Protein AF-A0A2V1BYH3-F1 (afdb_monomer)

Sequence (68 aa):
MEVGDEVVILFGGVTPFVLRPVPLRDDKYKGQRSYQLVGECYVHGIMKGEAVEAWQKSGNDSVVYKLV

Structure (mmCIF, N/CA/C/O backbone):
data_AF-A0A2V1BYH3-F1
#
_entry.id   AF-A0A2V1BYH3-F1
#
loop_
_atom_site.group_PDB
_atom_site.id
_atom_site.type_symbol
_atom_site.label_atom_id
_atom_site.label_alt_id
_atom_site.label_comp_id
_atom_site.label_asym_id
_atom_site.label_entity_id
_atom_site.label_seq_id
_atom_site.pdbx_PDB_ins_code
_atom_site.Cartn_x
_atom_site.Cartn_y
_atom_site.Cartn_z
_atom_site.occupancy
_atom_site.B_iso_or_equiv
_atom_site.auth_seq_id
_atom_site.auth_comp_id
_atom_site.auth_asym_id
_atom_site.auth_atom_id
_atom_site.pdbx_PDB_model_num
ATOM 1 N N . MET A 1 1 ? -8.235 -2.620 -12.604 1.00 79.56 1 MET A N 1
ATOM 2 C CA . MET A 1 1 ? -7.267 -3.283 -11.715 1.00 79.56 1 MET A CA 1
ATOM 3 C C . MET A 1 1 ? -6.888 -4.594 -12.368 1.00 79.56 1 MET A C 1
ATOM 5 O O . MET A 1 1 ? -7.777 -5.267 -12.883 1.00 79.56 1 MET A O 1
ATOM 9 N N . GLU A 1 2 ? -5.602 -4.901 -12.432 1.00 90.94 2 GLU A N 1
ATOM 10 C CA . GLU A 1 2 ? -5.081 -6.122 -13.050 1.00 90.94 2 GLU A CA 1
ATOM 11 C C . GLU A 1 2 ? -4.194 -6.900 -12.077 1.00 90.94 2 GLU A C 1
ATOM 13 O O . GLU A 1 2 ? -3.793 -6.393 -11.029 1.00 90.94 2 GLU A O 1
ATOM 18 N N . VAL A 1 3 ? -3.927 -8.164 -12.404 1.00 93.31 3 VAL A N 1
ATOM 19 C CA . VAL A 1 3 ? -3.074 -9.020 -11.575 1.00 93.31 3 VAL A CA 1
ATOM 20 C C . VAL A 1 3 ? -1.675 -8.406 -11.505 1.00 93.31 3 VAL A C 1
ATOM 22 O O . VAL A 1 3 ? -1.045 -8.198 -12.537 1.00 93.31 3 VAL A O 1
ATOM 25 N N . GLY A 1 4 ? -1.202 -8.140 -10.286 1.00 91.81 4 GLY A N 1
ATOM 26 C CA . GLY A 1 4 ? 0.092 -7.500 -10.026 1.00 91.81 4 GLY A CA 1
ATOM 27 C C . GLY A 1 4 ? 0.005 -6.035 -9.587 1.00 91.81 4 GLY A C 1
ATOM 28 O O . GLY A 1 4 ? 1.010 -5.502 -9.126 1.00 91.81 4 GLY A O 1
ATOM 29 N N . ASP A 1 5 ? -1.168 -5.398 -9.676 1.00 94.81 5 ASP A N 1
ATOM 30 C CA . ASP A 1 5 ? -1.401 -4.091 -9.052 1.00 94.81 5 ASP A CA 1
ATOM 31 C C . ASP A 1 5 ? -1.311 -4.203 -7.511 1.00 94.81 5 ASP A C 1
ATOM 33 O O . ASP A 1 5 ? -1.833 -5.145 -6.906 1.00 94.81 5 ASP A O 1
ATOM 37 N N . GLU A 1 6 ? -0.678 -3.223 -6.866 1.00 93.50 6 GLU A N 1
ATOM 38 C CA . GLU A 1 6 ? -0.483 -3.144 -5.415 1.00 93.50 6 GLU A CA 1
ATOM 39 C C . GLU A 1 6 ? -1.431 -2.104 -4.799 1.00 93.50 6 GLU A C 1
ATOM 41 O O . GLU A 1 6 ? -1.527 -0.975 -5.282 1.00 93.50 6 GLU A O 1
ATOM 46 N N . VAL A 1 7 ? -2.108 -2.459 -3.702 1.00 93.44 7 VAL A N 1
ATOM 47 C CA . VAL A 1 7 ? -2.872 -1.498 -2.890 1.00 93.44 7 VAL A CA 1
ATOM 48 C C . VAL A 1 7 ? -1.963 -0.933 -1.807 1.00 93.44 7 VAL A C 1
ATOM 50 O O . VAL A 1 7 ? -1.390 -1.688 -1.023 1.00 93.44 7 VAL A O 1
ATOM 53 N N . VAL A 1 8 ? -1.860 0.391 -1.733 1.00 92.88 8 VAL A N 1
ATOM 54 C CA . VAL A 1 8 ? -0.995 1.093 -0.779 1.00 92.88 8 VAL A CA 1
ATOM 55 C C . VAL A 1 8 ? -1.737 2.211 -0.059 1.00 92.88 8 VAL A C 1
ATOM 57 O O . VAL A 1 8 ? -2.703 2.782 -0.566 1.00 92.88 8 VAL A O 1
ATOM 60 N N . ILE A 1 9 ? -1.228 2.570 1.117 1.00 92.19 9 ILE A N 1
ATOM 61 C CA . ILE A 1 9 ? -1.605 3.796 1.817 1.00 92.19 9 ILE A CA 1
ATOM 62 C C . ILE A 1 9 ? -0.493 4.819 1.592 1.00 92.19 9 ILE A C 1
ATOM 64 O O . ILE A 1 9 ? 0.646 4.599 2.000 1.00 92.19 9 ILE A O 1
ATOM 68 N N . LEU A 1 10 ? -0.816 5.936 0.941 1.00 92.50 10 LEU A N 1
ATOM 69 C CA . LEU A 1 10 ? 0.093 7.075 0.816 1.00 92.50 10 LEU A CA 1
ATOM 70 C C . LEU A 1 10 ? -0.232 8.077 1.925 1.00 92.50 10 LEU A C 1
ATOM 72 O O . LEU A 1 10 ? -1.351 8.588 1.990 1.00 92.50 10 LEU A O 1
ATOM 76 N N . PHE A 1 11 ? 0.729 8.353 2.812 1.00 89.75 11 PHE A N 1
ATOM 77 C CA . PHE A 1 11 ? 0.517 9.304 3.905 1.00 89.75 11 PHE A CA 1
ATOM 78 C C . PHE A 1 11 ? 0.162 10.695 3.368 1.00 89.75 11 PHE A C 1
ATOM 80 O O . PHE A 1 11 ? 0.808 11.207 2.456 1.00 89.75 11 PHE A O 1
ATOM 87 N N . GLY A 1 12 ? -0.883 11.292 3.946 1.00 89.50 12 GLY A N 1
ATOM 88 C CA . GLY A 1 12 ? -1.509 12.522 3.453 1.00 89.50 12 GLY A CA 1
ATOM 89 C C . GLY A 1 12 ? -2.744 12.281 2.576 1.00 89.50 12 GLY A C 1
ATOM 90 O O . GLY A 1 12 ? -3.540 13.199 2.401 1.00 89.50 12 GLY A O 1
ATOM 91 N N . GLY A 1 13 ? -2.947 11.058 2.077 1.00 89.00 13 GLY A N 1
ATOM 92 C CA . GLY A 1 13 ? -4.193 10.637 1.442 1.00 89.00 13 GLY A CA 1
ATOM 93 C C . GLY A 1 13 ? -5.261 10.223 2.457 1.00 89.00 13 GLY A C 1
ATOM 94 O O . GLY A 1 13 ? -4.947 9.772 3.559 1.00 89.00 13 GLY A O 1
ATOM 95 N N . VAL A 1 14 ? -6.532 10.362 2.070 1.00 92.62 14 VAL A N 1
ATOM 96 C CA . VAL A 1 14 ? -7.699 9.949 2.880 1.00 92.62 14 VAL A CA 1
ATOM 97 C C . VAL A 1 14 ? -8.289 8.602 2.443 1.00 92.62 14 VAL A C 1
ATOM 99 O O . VAL A 1 14 ? -9.191 8.086 3.098 1.00 92.62 14 VAL A O 1
ATOM 102 N N . THR A 1 15 ? -7.781 8.023 1.352 1.00 93.75 15 THR A N 1
ATOM 103 C CA . THR A 1 15 ? -8.218 6.748 0.766 1.00 93.75 15 THR A CA 1
ATOM 104 C C . THR A 1 15 ? -7.010 5.883 0.365 1.00 93.75 15 THR A C 1
ATOM 106 O O . THR A 1 15 ? -5.903 6.406 0.200 1.00 93.75 15 THR A O 1
ATOM 109 N N . PRO A 1 16 ? -7.174 4.553 0.225 1.00 94.81 16 PRO A N 1
ATOM 110 C CA . PRO A 1 16 ? -6.161 3.685 -0.370 1.00 94.81 16 PRO A CA 1
ATOM 111 C C . PRO A 1 16 ? -5.964 3.960 -1.866 1.00 94.81 16 PRO A C 1
ATOM 113 O O . PRO A 1 16 ? -6.911 4.291 -2.583 1.00 94.81 16 PRO A O 1
ATOM 116 N N . PHE A 1 17 ? -4.749 3.730 -2.360 1.00 95.56 17 PHE A N 1
ATOM 117 C CA . PHE A 1 17 ? -4.380 3.903 -3.765 1.00 95.56 17 PHE A CA 1
ATOM 118 C C . PHE A 1 17 ? -3.955 2.585 -4.393 1.00 95.56 17 PHE A C 1
ATOM 120 O O . PHE A 1 17 ? -3.391 1.717 -3.730 1.00 95.56 17 PHE A O 1
ATOM 127 N N . VAL A 1 18 ? -4.165 2.473 -5.698 1.00 96.31 18 VAL A N 1
ATOM 128 C CA . VAL A 1 18 ? -3.621 1.399 -6.520 1.00 96.31 18 VAL A CA 1
ATOM 129 C C . VAL A 1 18 ? -2.379 1.911 -7.242 1.00 96.31 18 VAL A C 1
ATOM 131 O O . VAL A 1 18 ? -2.438 2.894 -7.99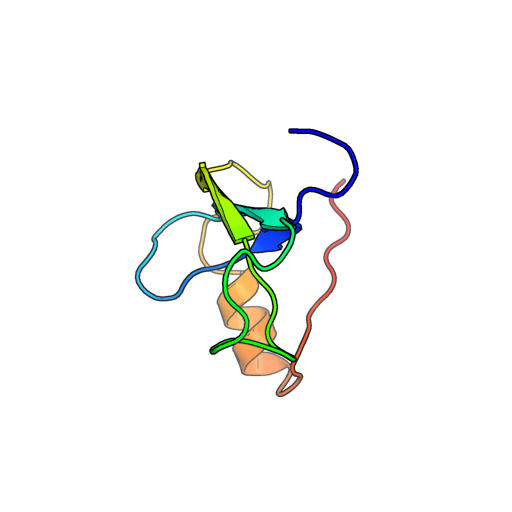1 1.00 96.31 18 VAL A O 1
ATOM 134 N N . LEU A 1 19 ? -1.257 1.228 -7.030 1.00 96.00 19 LEU A N 1
ATOM 135 C CA . LEU A 1 19 ? -0.010 1.429 -7.753 1.00 96.00 19 LEU A CA 1
ATOM 136 C C . LEU A 1 19 ? 0.277 0.236 -8.653 1.00 96.00 19 LEU A C 1
ATOM 138 O O . LEU A 1 19 ? 0.121 -0.915 -8.258 1.00 96.00 19 LEU A O 1
ATOM 142 N N . ARG A 1 20 ? 0.769 0.522 -9.852 1.00 95.25 20 ARG A N 1
ATOM 143 C CA . ARG A 1 20 ? 1.216 -0.495 -10.798 1.00 95.25 20 ARG A CA 1
ATOM 144 C C . ARG A 1 20 ? 2.733 -0.494 -10.892 1.00 95.25 20 ARG A C 1
ATOM 146 O O . ARG A 1 20 ? 3.281 0.538 -11.291 1.00 95.25 20 ARG A O 1
ATOM 153 N N . PRO A 1 21 ? 3.421 -1.598 -10.563 1.00 94.62 21 PRO A N 1
ATOM 154 C CA . PRO A 1 21 ? 4.852 -1.716 -10.809 1.00 94.62 21 PRO A CA 1
ATOM 155 C C . PRO A 1 21 ? 5.160 -1.502 -12.295 1.00 94.62 21 PRO A C 1
ATOM 157 O O . PRO A 1 21 ? 4.518 -2.092 -13.164 1.00 94.62 21 PRO A O 1
ATOM 160 N N . VAL A 1 22 ? 6.148 -0.664 -12.601 1.00 93.88 22 VAL A N 1
ATOM 161 C CA . VAL A 1 22 ? 6.602 -0.416 -13.977 1.00 93.88 22 VAL A CA 1
ATOM 162 C C . VAL A 1 22 ? 8.128 -0.476 -14.066 1.00 93.88 22 VAL A C 1
ATOM 164 O O . VAL A 1 22 ? 8.814 -0.215 -13.074 1.00 93.88 22 VAL A O 1
ATOM 167 N N . PRO A 1 23 ? 8.696 -0.802 -15.243 1.00 92.12 23 PRO A N 1
ATOM 168 C CA . PRO A 1 23 ? 10.138 -0.759 -15.436 1.00 92.12 23 PRO A CA 1
ATOM 169 C C . PRO A 1 23 ? 10.705 0.628 -15.129 1.00 92.12 23 PRO A C 1
ATOM 171 O O . PRO A 1 23 ? 10.149 1.648 -15.548 1.00 92.12 23 PRO A O 1
ATOM 174 N N . LEU A 1 24 ? 11.846 0.659 -14.438 1.00 91.31 24 LEU A N 1
ATOM 175 C CA . LEU A 1 24 ? 12.653 1.867 -14.311 1.00 91.31 24 LEU A CA 1
ATOM 176 C C . LEU A 1 24 ? 13.036 2.364 -15.706 1.00 91.31 24 LEU A C 1
ATOM 178 O O . LEU A 1 24 ? 13.598 1.621 -16.506 1.00 91.31 24 LEU A O 1
ATOM 182 N N . ARG A 1 25 ? 12.729 3.631 -15.987 1.00 84.50 25 ARG A N 1
ATOM 183 C CA . ARG A 1 25 ? 13.021 4.261 -17.283 1.00 84.50 25 ARG A CA 1
ATOM 184 C C . ARG A 1 25 ? 14.356 5.002 -17.315 1.00 84.50 25 ARG A C 1
ATOM 186 O O . ARG A 1 25 ? 14.767 5.440 -18.380 1.00 84.50 25 ARG A O 1
ATOM 193 N N . ASP A 1 26 ? 14.989 5.183 -16.158 1.00 86.81 26 ASP A N 1
ATOM 194 C CA . ASP A 1 26 ? 16.161 6.038 -15.993 1.00 86.81 26 ASP A CA 1
ATOM 195 C C . ASP A 1 26 ? 17.201 5.350 -15.100 1.00 86.81 26 ASP A C 1
ATOM 197 O O . ASP A 1 26 ? 16.914 4.984 -13.954 1.00 86.81 26 ASP A O 1
ATOM 201 N N . ASP A 1 27 ? 18.414 5.193 -15.633 1.00 85.69 27 ASP A N 1
ATOM 202 C CA . ASP A 1 27 ? 19.546 4.551 -14.962 1.00 85.69 27 ASP A CA 1
ATOM 203 C C . ASP A 1 27 ? 19.969 5.280 -13.681 1.00 85.69 27 ASP A C 1
ATOM 205 O O . ASP A 1 27 ? 20.547 4.662 -12.784 1.00 85.69 27 ASP A O 1
ATOM 209 N N . LYS A 1 28 ? 19.635 6.570 -13.527 1.00 89.44 28 LYS A N 1
ATOM 210 C CA . LYS A 1 28 ? 19.932 7.317 -12.294 1.00 89.44 28 LYS A CA 1
ATOM 211 C C . LYS A 1 28 ? 19.191 6.779 -11.067 1.00 89.44 28 LYS A C 1
ATOM 213 O O . LYS A 1 28 ? 19.604 7.037 -9.942 1.00 89.44 28 LYS A O 1
ATOM 218 N N . TYR A 1 29 ? 18.108 6.033 -11.278 1.00 85.62 29 TYR A N 1
ATOM 219 C CA . TYR A 1 29 ? 17.307 5.411 -10.224 1.00 85.62 29 TYR A CA 1
ATOM 220 C C . TYR A 1 29 ? 17.530 3.895 -10.142 1.00 85.62 29 TYR A C 1
ATOM 222 O O . TYR A 1 29 ? 16.709 3.173 -9.576 1.00 85.62 29 TYR A O 1
ATOM 230 N N . LYS A 1 30 ? 18.631 3.383 -10.708 1.00 86.06 30 LYS A N 1
ATOM 231 C CA . LYS A 1 30 ? 18.966 1.956 -10.679 1.00 86.06 30 LYS A CA 1
ATOM 232 C C . LYS A 1 30 ? 18.966 1.418 -9.242 1.00 86.06 30 LYS A C 1
ATOM 234 O O . LYS A 1 30 ? 19.597 1.983 -8.355 1.00 86.06 30 LYS A O 1
ATOM 239 N N . GLY A 1 31 ? 18.247 0.316 -9.028 1.00 85.69 31 GLY A N 1
ATOM 240 C CA . GLY A 1 31 ? 18.047 -0.293 -7.707 1.00 85.69 31 GLY A CA 1
ATOM 241 C C . GLY A 1 31 ? 16.802 0.195 -6.956 1.00 85.69 31 GLY A C 1
ATOM 242 O O . GLY A 1 31 ? 16.488 -0.352 -5.903 1.00 85.69 31 GLY A O 1
ATOM 243 N N . GLN A 1 32 ? 16.068 1.176 -7.490 1.00 89.81 32 GLN A N 1
ATOM 244 C CA . GLN A 1 32 ? 14.779 1.608 -6.944 1.00 89.81 32 GLN A CA 1
ATOM 245 C C . GLN A 1 32 ? 13.604 0.904 -7.639 1.00 89.81 32 GLN A C 1
ATOM 247 O O . GLN A 1 32 ? 13.756 0.246 -8.666 1.00 89.81 32 GLN A O 1
ATOM 252 N N . ARG A 1 33 ? 12.403 1.036 -7.075 1.00 90.19 33 ARG A N 1
ATOM 253 C CA . ARG A 1 33 ? 11.162 0.577 -7.712 1.00 90.19 33 ARG A CA 1
ATOM 254 C C . ARG A 1 33 ? 10.452 1.772 -8.339 1.00 90.19 33 ARG A C 1
ATOM 256 O O . ARG A 1 33 ? 10.425 2.846 -7.743 1.00 90.19 33 ARG A O 1
ATOM 263 N N . SER A 1 34 ? 9.888 1.590 -9.531 1.00 92.94 34 SER A N 1
ATOM 264 C CA . SER A 1 34 ? 9.059 2.600 -10.190 1.00 92.94 34 SER A CA 1
ATOM 265 C C . SER A 1 34 ? 7.620 2.118 -10.249 1.00 92.94 34 SER A C 1
ATOM 267 O O . SER A 1 34 ? 7.357 0.932 -10.454 1.00 92.94 34 SER A O 1
ATOM 269 N N . TYR A 1 35 ? 6.697 3.052 -10.057 1.00 94.56 35 TYR A N 1
ATOM 270 C CA . TYR A 1 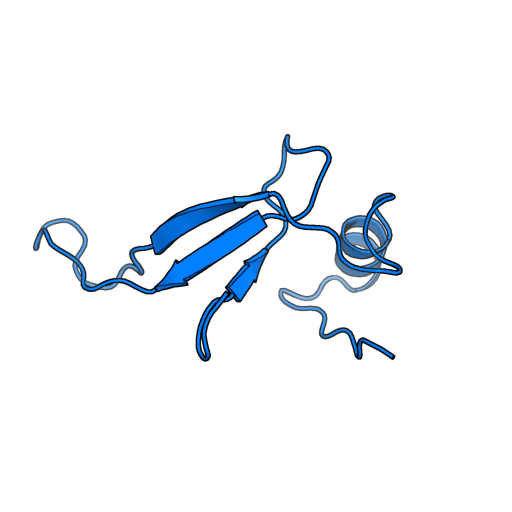35 ? 5.275 2.774 -10.001 1.00 94.56 35 TYR A CA 1
ATOM 271 C C . TYR A 1 35 ? 4.506 3.813 -10.809 1.00 94.56 35 TYR A C 1
ATOM 273 O O . TYR A 1 35 ? 4.821 5.003 -10.774 1.00 94.56 35 TYR A O 1
ATOM 281 N N . GLN A 1 36 ? 3.471 3.363 -11.507 1.00 95.38 36 GLN A N 1
ATOM 282 C CA . GLN A 1 36 ? 2.434 4.225 -12.053 1.00 95.38 36 GLN A CA 1
ATOM 283 C C . GLN A 1 36 ? 1.290 4.325 -11.040 1.00 95.38 36 GLN A C 1
ATOM 285 O O . GLN A 1 36 ? 0.786 3.307 -10.566 1.00 95.38 36 GLN A O 1
ATOM 290 N N . LEU A 1 37 ? 0.853 5.548 -10.736 1.00 95.75 37 LEU A N 1
ATOM 291 C CA . LEU A 1 37 ? -0.372 5.775 -9.972 1.00 95.75 37 LEU A CA 1
ATOM 292 C C . LEU A 1 37 ? -1.580 5.447 -10.858 1.00 95.75 37 LEU A C 1
ATOM 294 O O . LEU A 1 37 ? -1.817 6.140 -11.848 1.00 95.75 37 LEU A O 1
ATOM 298 N N . VAL A 1 38 ? -2.323 4.393 -10.518 1.00 97.12 38 VAL A N 1
ATOM 299 C CA . VAL A 1 38 ? -3.559 4.023 -11.228 1.00 97.12 38 VAL A CA 1
ATOM 300 C C . VAL A 1 38 ? -4.718 4.889 -10.737 1.00 97.12 38 VAL A C 1
ATOM 302 O O . VAL A 1 38 ? -5.494 5.388 -11.548 1.00 97.12 38 VAL A O 1
ATOM 305 N N . GLY A 1 39 ? -4.812 5.097 -9.420 1.00 95.94 39 GLY A N 1
ATOM 306 C CA . GLY A 1 39 ? -5.814 5.964 -8.800 1.00 95.94 39 GLY A CA 1
ATOM 307 C C . GLY A 1 39 ? -6.191 5.530 -7.386 1.00 95.94 39 GLY A C 1
ATOM 308 O O . GLY A 1 39 ? -5.573 4.636 -6.812 1.00 95.94 39 GLY A O 1
ATOM 309 N N . GLU A 1 40 ? -7.211 6.175 -6.832 1.00 95.44 40 GLU A N 1
ATOM 310 C CA . GLU A 1 40 ? -7.820 5.807 -5.551 1.00 95.44 40 GLU A CA 1
ATOM 311 C C . GLU A 1 40 ? -8.688 4.547 -5.683 1.00 95.44 40 GLU 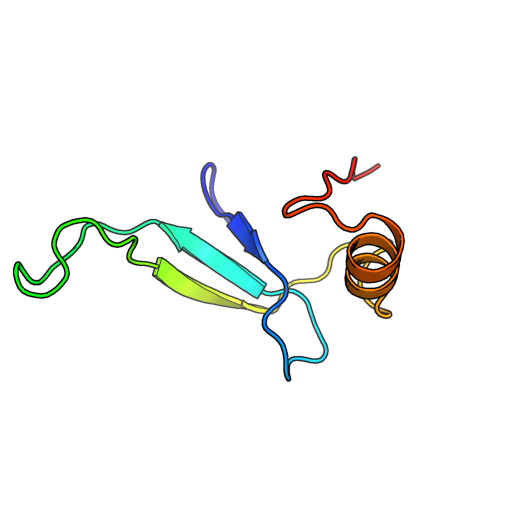A C 1
ATOM 313 O O . GLU A 1 40 ? -9.208 4.241 -6.761 1.00 95.44 40 GLU A O 1
ATOM 318 N N . CYS A 1 41 ? -8.877 3.813 -4.587 1.00 94.12 41 CYS A N 1
ATOM 319 C CA . CYS A 1 41 ? -9.748 2.641 -4.555 1.00 94.12 41 CYS A CA 1
ATOM 320 C C . CYS A 1 41 ? -10.509 2.498 -3.236 1.00 94.12 41 CYS A C 1
ATOM 322 O O . CYS A 1 41 ? -10.134 3.049 -2.202 1.00 94.12 41 CYS A O 1
ATOM 324 N N . TYR A 1 42 ? -11.593 1.723 -3.288 1.00 93.25 42 TYR A N 1
ATOM 325 C CA . TYR A 1 42 ? -12.332 1.309 -2.106 1.00 93.25 42 TYR A CA 1
ATOM 326 C C . TYR A 1 42 ? -11.879 -0.080 -1.671 1.00 93.25 42 TYR A C 1
ATOM 328 O O . TYR A 1 42 ? -11.943 -1.029 -2.455 1.00 93.25 42 TYR A O 1
ATOM 336 N N . VAL A 1 43 ? -11.488 -0.206 -0.405 1.00 90.88 43 VAL A N 1
ATOM 337 C CA . VAL A 1 43 ? -11.165 -1.494 0.206 1.00 90.88 43 VAL A CA 1
ATOM 338 C C . VAL A 1 43 ? -11.916 -1.623 1.517 1.00 90.88 43 VAL A C 1
ATOM 340 O O . VAL A 1 43 ? -11.683 -0.879 2.472 1.00 90.88 43 VAL A O 1
ATOM 343 N N . HIS A 1 44 ? -12.844 -2.574 1.556 1.00 90.25 44 HIS A N 1
ATOM 344 C CA . HIS A 1 44 ? -13.660 -2.801 2.736 1.00 90.25 44 HIS A CA 1
ATOM 345 C C . HIS A 1 44 ? -12.782 -3.101 3.961 1.00 90.25 44 HIS A C 1
ATOM 347 O O . HIS A 1 44 ? -11.856 -3.904 3.892 1.00 90.25 44 HIS A O 1
ATOM 353 N N . GLY A 1 45 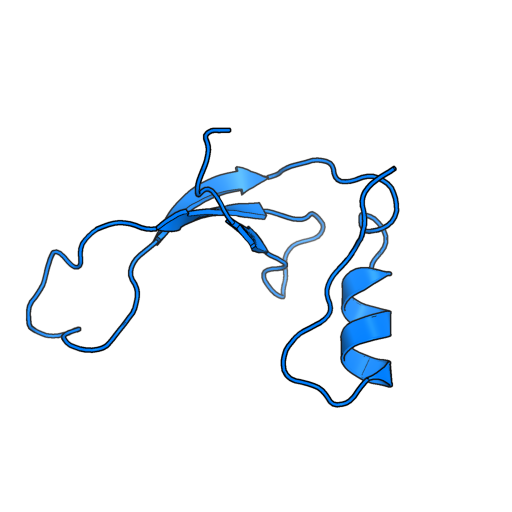? -13.081 -2.438 5.081 1.00 88.56 45 GLY A N 1
ATOM 354 C CA . GLY A 1 45 ? -12.394 -2.642 6.358 1.00 88.56 45 GLY A CA 1
ATOM 355 C C . GLY A 1 45 ? -11.104 -1.842 6.580 1.00 88.56 45 GLY A C 1
ATOM 356 O O . GLY A 1 45 ? -10.556 -1.947 7.671 1.00 88.56 45 GLY A O 1
ATOM 357 N N . ILE A 1 46 ? -10.622 -1.055 5.604 1.00 90.00 46 ILE A N 1
ATOM 358 C CA . ILE A 1 46 ? -9.409 -0.221 5.778 1.00 90.00 46 ILE A CA 1
ATOM 359 C C . ILE A 1 46 ? -9.563 1.255 5.367 1.00 90.00 46 ILE A C 1
ATOM 361 O O . ILE A 1 46 ? -8.589 2.009 5.385 1.00 90.00 46 ILE A O 1
ATOM 365 N N . MET A 1 47 ? -10.769 1.686 4.982 1.00 91.06 47 MET A N 1
ATOM 366 C CA . MET A 1 47 ? -11.029 3.055 4.502 1.00 91.06 47 MET A CA 1
ATOM 367 C C . MET A 1 47 ? -10.971 4.131 5.594 1.00 91.06 47 MET A C 1
ATOM 369 O O . MET A 1 47 ? -10.943 5.313 5.264 1.00 91.06 47 MET A O 1
ATOM 373 N N . LYS A 1 48 ? -11.026 3.767 6.878 1.00 91.44 48 LYS A N 1
ATOM 374 C CA . LYS A 1 48 ? -11.133 4.707 8.005 1.00 91.44 48 LYS A CA 1
ATOM 375 C C . LYS A 1 48 ? -9.871 4.730 8.866 1.00 91.44 48 LYS A C 1
ATOM 377 O O . LYS A 1 48 ? -9.921 5.136 10.021 1.00 91.44 48 LYS A O 1
ATOM 382 N N . GLY A 1 49 ? -8.737 4.333 8.292 1.00 89.25 49 GLY A N 1
ATOM 383 C CA . GLY A 1 49 ? -7.442 4.372 8.966 1.00 89.25 49 GLY A CA 1
ATOM 384 C C . GLY A 1 49 ? -7.092 3.098 9.730 1.00 89.25 49 GLY A C 1
ATOM 385 O O . GLY A 1 49 ? -6.019 3.047 10.325 1.00 89.25 49 GLY A O 1
ATOM 386 N N . GLU A 1 50 ? -7.906 2.042 9.651 1.00 91.88 50 GLU A N 1
ATOM 387 C CA . GLU A 1 50 ? -7.623 0.746 10.279 1.00 91.88 50 GLU A CA 1
ATOM 388 C C . GLU A 1 50 ? -6.254 0.195 9.838 1.00 91.88 50 GLU A C 1
ATOM 390 O O . GLU A 1 50 ? -5.520 -0.386 10.641 1.00 91.88 50 GLU A O 1
ATOM 395 N N . ALA A 1 51 ? -5.871 0.440 8.576 1.00 88.06 51 ALA A N 1
ATOM 396 C CA . ALA A 1 51 ? -4.554 0.083 8.055 1.00 88.06 51 ALA A C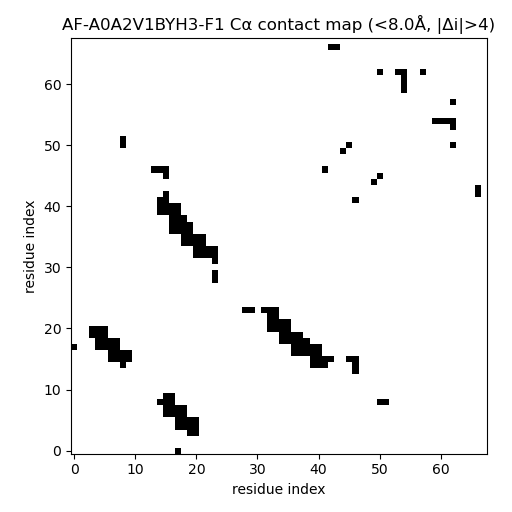A 1
ATOM 397 C C . ALA A 1 51 ? -3.403 0.833 8.746 1.00 88.06 51 ALA A C 1
ATOM 399 O O . ALA A 1 51 ? -2.383 0.239 9.099 1.00 88.06 51 ALA A O 1
ATOM 400 N N . VAL A 1 52 ? -3.578 2.135 8.979 1.00 89.25 52 VAL A N 1
ATOM 401 C CA . VAL A 1 52 ? -2.572 2.987 9.628 1.00 89.25 52 VAL A CA 1
ATOM 402 C C . VAL A 1 52 ? -2.467 2.656 11.114 1.00 89.25 52 VAL A C 1
ATOM 404 O O . VAL A 1 52 ? -1.361 2.544 11.636 1.00 89.25 52 VAL A O 1
ATOM 407 N N . GLU A 1 53 ? -3.594 2.436 11.791 1.00 90.50 53 GLU A N 1
ATOM 408 C CA . GLU A 1 53 ? -3.604 2.026 13.196 1.00 90.50 53 GLU A CA 1
ATOM 409 C C . GLU A 1 53 ? -2.892 0.690 13.412 1.00 90.50 53 GLU A C 1
ATOM 411 O O . GLU A 1 53 ? -2.126 0.532 14.362 1.00 90.50 53 GLU A O 1
ATOM 416 N N . ALA A 1 54 ? -3.150 -0.290 12.546 1.00 87.31 54 ALA A N 1
ATOM 417 C CA . ALA A 1 54 ? -2.502 -1.590 12.621 1.00 87.31 54 ALA A CA 1
ATOM 418 C C . ALA A 1 54 ? -0.994 -1.485 12.356 1.00 87.31 54 ALA A C 1
ATOM 420 O O . ALA A 1 54 ? -0.214 -2.085 13.095 1.00 87.31 54 ALA A O 1
ATOM 421 N N . TRP A 1 55 ? -0.574 -0.681 11.37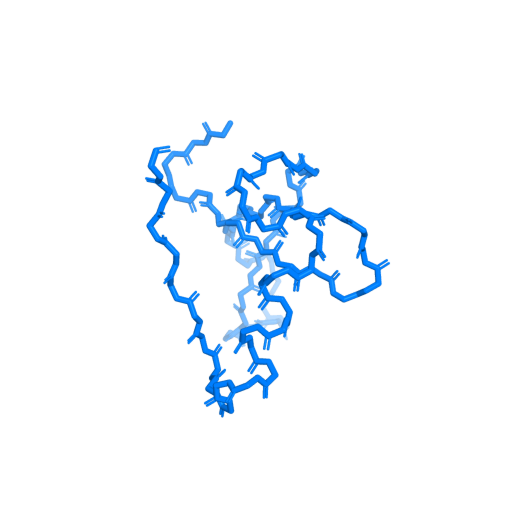1 1.00 88.19 55 TRP A N 1
ATOM 422 C CA . TRP A 1 55 ? 0.841 -0.384 11.136 1.00 88.19 55 TRP A CA 1
ATOM 423 C C . TRP A 1 55 ? 1.500 0.215 12.389 1.00 88.19 55 TRP A C 1
ATOM 425 O O . TRP A 1 55 ? 2.483 -0.343 12.879 1.00 88.19 55 TRP A O 1
ATOM 435 N N . GLN A 1 56 ? 0.890 1.244 12.993 1.00 88.44 56 GLN A N 1
ATOM 436 C CA . GLN A 1 56 ? 1.377 1.880 14.228 1.00 88.44 56 GLN A CA 1
ATOM 437 C C . GLN A 1 56 ? 1.486 0.906 15.409 1.00 88.44 56 GLN A C 1
ATOM 439 O O . GLN A 1 56 ? 2.454 0.960 16.162 1.00 88.44 56 GLN A O 1
ATOM 444 N N . LYS A 1 57 ? 0.505 0.011 15.577 1.00 88.19 57 LYS A N 1
ATOM 445 C CA . LYS A 1 57 ? 0.486 -0.984 16.664 1.00 88.19 57 LYS A CA 1
ATOM 446 C C . LYS A 1 57 ? 1.489 -2.117 16.445 1.00 88.19 57 LYS A C 1
ATOM 448 O O . LYS A 1 57 ? 1.986 -2.676 17.416 1.00 88.19 57 LYS A O 1
ATOM 453 N N . SER A 1 58 ? 1.752 -2.484 15.191 1.00 81.31 58 SER A N 1
ATOM 454 C CA . SER A 1 58 ? 2.581 -3.647 14.859 1.00 81.31 58 SER A CA 1
ATOM 455 C C . SER A 1 58 ? 4.081 -3.401 15.014 1.00 81.31 58 SER A C 1
ATOM 457 O O . SER A 1 58 ? 4.820 -4.359 15.222 1.00 81.31 58 SER A O 1
ATOM 459 N N . GLY A 1 59 ? 4.541 -2.151 14.875 1.00 70.69 59 GLY A N 1
ATOM 460 C CA . GLY A 1 59 ? 5.972 -1.836 14.789 1.00 70.69 59 GLY A CA 1
ATOM 461 C C . GLY A 1 59 ? 6.694 -2.522 13.617 1.00 70.69 59 GLY A C 1
ATOM 462 O O . GLY A 1 59 ? 7.920 -2.512 13.584 1.00 70.69 59 GLY A O 1
ATOM 463 N N . ASN A 1 60 ? 5.950 -3.131 12.684 1.00 63.00 60 ASN A N 1
ATOM 464 C CA . ASN A 1 60 ? 6.467 -3.901 11.558 1.00 63.00 60 ASN A CA 1
ATOM 465 C C . ASN A 1 60 ? 6.325 -3.124 10.246 1.00 63.00 60 ASN A C 1
ATOM 467 O O . ASN A 1 60 ? 5.366 -2.380 10.035 1.00 63.00 60 ASN A O 1
ATOM 471 N N . ASP A 1 61 ? 7.236 -3.403 9.315 1.00 60.53 61 ASP A N 1
ATOM 472 C CA . ASP A 1 61 ? 7.290 -2.755 7.999 1.00 60.53 61 ASP A CA 1
ATOM 473 C C . ASP A 1 61 ? 6.168 -3.197 7.037 1.00 60.53 61 ASP A C 1
ATOM 475 O O . ASP A 1 61 ? 6.015 -2.621 5.960 1.00 60.53 61 ASP A O 1
ATOM 479 N N . SER A 1 62 ? 5.369 -4.217 7.386 1.00 59.38 62 SER A N 1
ATOM 480 C CA . SER A 1 62 ? 4.240 -4.670 6.560 1.00 59.38 62 SER A CA 1
ATOM 481 C C . SER A 1 62 ? 3.128 -5.348 7.369 1.00 59.38 62 SER A C 1
ATOM 483 O O . SER A 1 62 ? 3.388 -6.095 8.313 1.00 59.38 62 SER A O 1
ATOM 485 N N . VAL A 1 63 ? 1.874 -5.105 6.968 1.00 62.53 63 VAL A N 1
ATOM 486 C CA . VAL A 1 63 ? 0.671 -5.761 7.506 1.00 62.53 63 VAL A CA 1
ATOM 487 C C . VAL A 1 63 ? -0.144 -6.311 6.336 1.00 62.53 63 VAL A C 1
ATOM 489 O O . VAL A 1 63 ? -0.430 -5.589 5.383 1.00 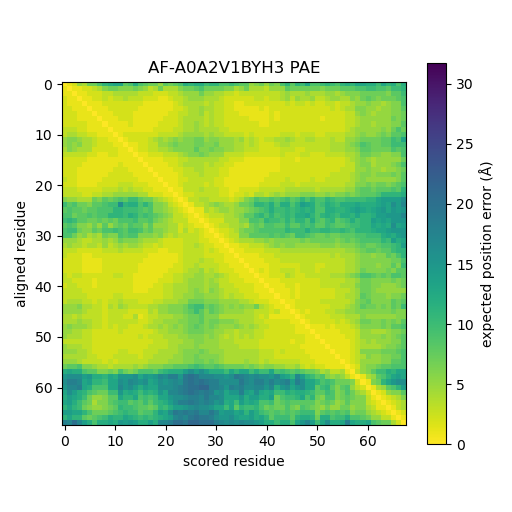62.53 63 VAL A O 1
ATOM 492 N N . VAL A 1 64 ? -0.503 -7.597 6.392 1.00 70.12 64 VAL A N 1
ATOM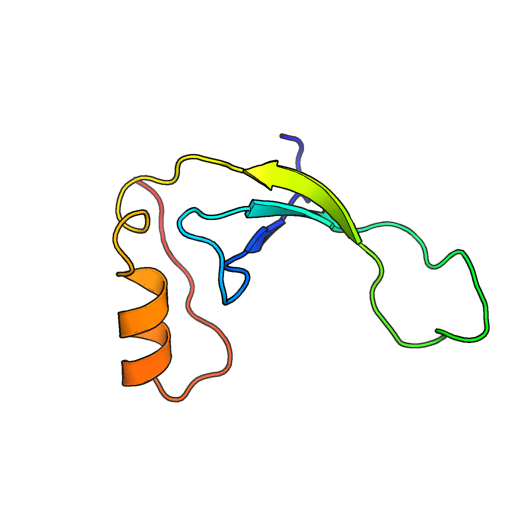 493 C CA . VAL A 1 64 ? -1.277 -8.279 5.343 1.00 70.12 64 VAL A CA 1
ATOM 494 C C . VAL A 1 64 ? -2.734 -8.401 5.778 1.00 70.12 64 VAL A C 1
ATOM 496 O O . VAL A 1 64 ? -3.023 -8.950 6.841 1.00 70.12 64 VAL A O 1
ATOM 499 N N . TYR A 1 65 ? -3.654 -7.942 4.929 1.00 66.50 65 TYR A N 1
ATOM 500 C CA . TYR A 1 65 ? -5.096 -8.041 5.156 1.00 66.50 65 TYR A CA 1
ATOM 501 C C . TYR A 1 65 ? -5.699 -9.134 4.278 1.00 66.50 65 TYR A C 1
ATOM 503 O O . TYR A 1 65 ? -5.403 -9.221 3.087 1.00 66.50 65 TYR A O 1
ATOM 511 N N . LYS A 1 66 ? -6.579 -9.954 4.860 1.00 66.44 66 LYS A N 1
ATOM 512 C CA . LYS A 1 66 ? -7.489 -10.804 4.087 1.00 66.44 66 LYS A CA 1
ATOM 513 C C . LYS A 1 66 ? -8.770 -10.021 3.849 1.00 66.44 66 LYS A C 1
ATOM 515 O O . LYS A 1 66 ? -9.482 -9.716 4.801 1.00 66.44 66 LYS A O 1
ATOM 520 N N . LEU A 1 67 ? -9.032 -9.697 2.590 1.00 59.38 67 LEU A N 1
ATOM 521 C CA . LEU A 1 67 ? -10.319 -9.158 2.170 1.00 59.38 67 LEU A CA 1
ATOM 522 C C . LEU A 1 67 ? -11.300 -10.333 2.083 1.00 59.38 67 LEU A C 1
ATOM 524 O O . LEU A 1 67 ? -10.971 -11.352 1.472 1.00 59.38 67 LEU A O 1
ATOM 528 N N . VAL A 1 68 ? -12.436 -10.216 2.770 1.00 55.28 68 VAL A N 1
ATOM 529 C CA . VAL A 1 68 ? -13.558 -11.171 2.720 1.00 55.28 68 VAL A CA 1
ATOM 530 C C . VAL A 1 68 ? -14.544 -10.791 1.633 1.00 55.28 68 VAL A C 1
ATOM 532 O O . VAL A 1 68 ? -14.748 -9.572 1.434 1.00 55.28 68 VAL A O 1
#

Radius of gyration: 13.7 Å; Cα contacts (8 Å, |Δi|>4): 83; chains: 1; bounding box: 34×24×34 Å

Solvent-accessible surface area (backbone atoms only — not comparable to full-atom values): 4609 Å² total; per-residue (Å²): 141,59,96,78,57,42,81,43,79,55,90,91,57,81,53,39,30,35,34,32,78,43,83,74,88,50,79,92,51,68,94,62,87,36,68,45,82,75,44,78,53,89,54,89,86,42,60,85,45,51,55,56,53,49,40,69,72,62,80,48,99,74,84,88,81,85,83,130

Mean predicted aligned error: 5.34 Å

Secondary structure (DSSP, 8-state):
--TT-EEEPPTT-SS-EEEEEE----GGGTTS-EEEEEEE---TTTTTSHHHHHHHHH-SS-------

Foldseek 3Di:
DDPQWDWDDDPVDQFIWTWHWDDDPDPV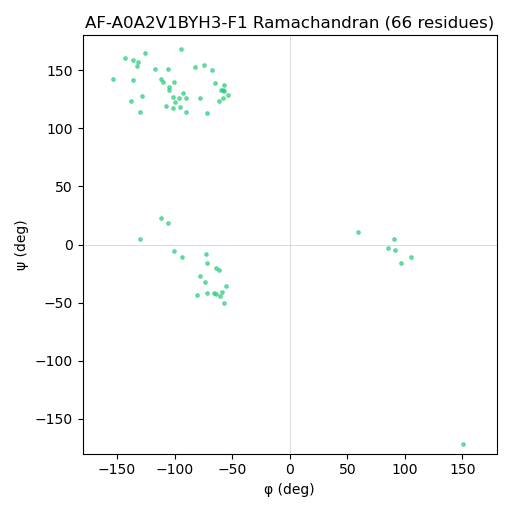QPPDTDTDTPGGDDAPPPNHPNLVVCCVVVVDPDDDDDRD

Nearest PDB structures (foldseek):
  5ypz-assembly1_A  TM=3.643E-01  e=5.903E+00  Escherichia coli
  8amz-assembly1_U  TM=2.609E-01  e=2.423E+00  Spinacia oleracea

pLDDT: mean 87.0, std 10.55, range [55.28, 97.12]